Protein AF-K3XRH5-F1 (afdb_monomer_lite)

Structure (mmCIF, N/CA/C/O backbone):
data_AF-K3XRH5-F1
#
_entry.id   AF-K3XRH5-F1
#
loop_
_atom_site.group_PDB
_atom_site.id
_atom_site.type_symbol
_atom_site.label_atom_id
_atom_site.label_alt_id
_atom_site.label_comp_id
_atom_site.label_asym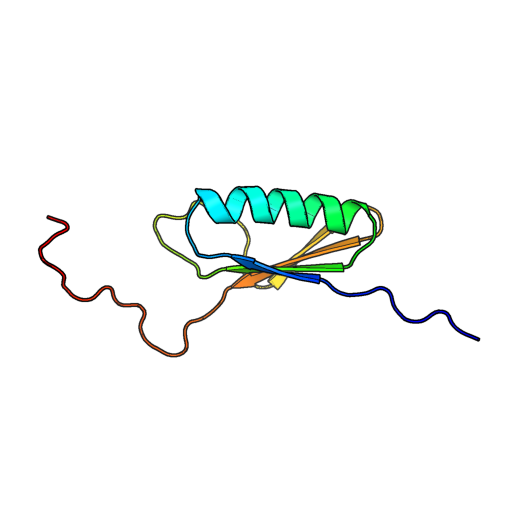_id
_atom_site.label_entity_id
_atom_site.label_seq_id
_atom_site.pdbx_PDB_ins_code
_atom_site.Cartn_x
_atom_site.Cartn_y
_atom_site.Cartn_z
_atom_site.occupancy
_atom_site.B_iso_or_equiv
_atom_site.auth_seq_id
_atom_site.auth_comp_id
_atom_site.auth_asym_id
_atom_site.auth_atom_id
_atom_site.pdbx_PDB_model_num
ATOM 1 N N . MET A 1 1 ? -21.590 -0.960 24.309 1.00 59.72 1 MET A N 1
ATOM 2 C CA . MET A 1 1 ? -21.457 -1.254 22.866 1.00 59.72 1 MET A CA 1
ATOM 3 C C . MET A 1 1 ? -19.988 -1.100 22.514 1.00 59.72 1 MET A C 1
ATOM 5 O O . MET A 1 1 ? -19.446 -0.038 22.790 1.00 59.72 1 MET A O 1
ATOM 9 N N . SER A 1 2 ? -19.316 -2.150 22.035 1.00 78.19 2 SER A N 1
ATOM 10 C CA . SER A 1 2 ? -17.918 -2.046 21.591 1.00 78.19 2 SER A CA 1
ATOM 11 C C . SER A 1 2 ? -17.842 -1.161 20.348 1.00 78.19 2 SER A C 1
ATOM 13 O O . SER A 1 2 ? -18.692 -1.281 19.465 1.00 78.19 2 SER A O 1
ATOM 15 N N . SER A 1 3 ? -16.848 -0.277 20.269 1.00 80.12 3 SER A N 1
ATOM 16 C CA . SER A 1 3 ? -16.577 0.463 19.034 1.00 80.12 3 SER A CA 1
ATOM 17 C C . SER A 1 3 ? -16.244 -0.519 17.902 1.00 80.12 3 SER A C 1
ATOM 19 O O . SER A 1 3 ? -15.591 -1.533 18.171 1.00 80.12 3 SER A O 1
ATOM 21 N N . PRO A 1 4 ? -16.664 -0.252 16.652 1.00 83.38 4 PRO A N 1
ATOM 22 C CA . PRO A 1 4 ? -16.250 -1.069 15.519 1.00 83.38 4 PRO A CA 1
ATOM 23 C C . PRO A 1 4 ? -14.718 -1.060 15.390 1.00 83.38 4 PRO A C 1
ATOM 25 O O . PRO A 1 4 ? -14.079 -0.072 15.773 1.00 83.38 4 PRO A O 1
ATOM 28 N N . PRO A 1 5 ? -14.116 -2.150 14.882 1.00 83.12 5 PRO A N 1
ATOM 29 C CA . PRO A 1 5 ? -12.679 -2.195 14.659 1.00 83.12 5 PRO A CA 1
ATOM 30 C C . PRO A 1 5 ? -12.257 -1.079 13.688 1.00 83.12 5 PRO A C 1
ATOM 32 O O . PRO A 1 5 ? -13.029 -0.720 12.792 1.00 83.12 5 PRO A O 1
ATOM 35 N N . PRO A 1 6 ? -11.052 -0.510 13.858 1.00 84.44 6 PRO A N 1
ATOM 36 C CA . PRO A 1 6 ? -10.553 0.523 12.963 1.00 84.44 6 PRO A CA 1
ATOM 37 C C . PRO A 1 6 ? -10.447 -0.010 11.523 1.00 84.44 6 PRO A C 1
ATOM 39 O O . PRO A 1 6 ? -10.146 -1.190 11.326 1.00 84.44 6 PRO A O 1
ATOM 42 N N . PRO A 1 7 ? -10.681 0.838 10.507 1.00 91.88 7 PRO A N 1
ATOM 43 C CA . PRO A 1 7 ? -10.610 0.416 9.115 1.00 91.88 7 PRO A CA 1
ATOM 44 C C . PRO A 1 7 ? -9.178 0.025 8.734 1.00 91.88 7 PRO A C 1
ATOM 46 O O . PRO A 1 7 ? -8.221 0.714 9.089 1.00 91.88 7 PRO A O 1
ATOM 49 N N . HIS A 1 8 ? -9.045 -1.064 7.980 1.00 94.88 8 HIS A N 1
ATOM 50 C CA . HIS A 1 8 ? -7.777 -1.521 7.418 1.00 94.88 8 HIS A CA 1
ATOM 51 C C . HIS A 1 8 ? -7.601 -0.982 5.997 1.00 94.88 8 HIS A C 1
ATOM 53 O O . HIS A 1 8 ? -8.530 -1.052 5.191 1.00 94.88 8 HIS A O 1
ATOM 59 N N . VAL A 1 9 ? -6.420 -0.444 5.687 1.00 96.94 9 VAL A N 1
ATOM 60 C CA . VAL A 1 9 ? -6.134 0.145 4.372 1.00 96.94 9 VAL A CA 1
ATOM 61 C C . VAL A 1 9 ? -5.231 -0.776 3.562 1.00 96.94 9 VAL A C 1
ATOM 63 O O . VAL A 1 9 ? -4.135 -1.107 4.000 1.00 96.94 9 VAL A O 1
ATOM 66 N N . LEU A 1 10 ? -5.658 -1.122 2.349 1.00 97.00 10 LEU A N 1
ATOM 67 C CA . LEU A 1 10 ? -4.824 -1.791 1.354 1.00 97.00 10 LEU A CA 1
ATOM 68 C C . LEU A 1 10 ? -4.329 -0.765 0.326 1.00 97.00 10 LEU A C 1
ATOM 70 O O . LEU A 1 10 ? -5.131 -0.103 -0.333 1.00 97.00 10 LEU A O 1
ATOM 74 N N . LEU A 1 11 ? -3.012 -0.637 0.187 1.00 96.81 11 LEU A N 1
ATOM 75 C CA . LEU A 1 11 ? -2.356 0.194 -0.818 1.00 96.81 11 LEU A CA 1
ATOM 76 C C . LEU A 1 11 ? -1.737 -0.706 -1.881 1.00 96.81 11 LEU A C 1
ATOM 78 O O . LEU A 1 11 ? -0.807 -1.442 -1.582 1.00 96.81 11 LEU A O 1
ATOM 82 N N . VAL A 1 12 ? -2.214 -0.616 -3.120 1.00 94.94 12 VAL A N 1
ATOM 83 C CA . VAL A 1 12 ? -1.672 -1.387 -4.246 1.00 94.94 12 VAL A CA 1
ATOM 84 C C . VAL A 1 12 ? -0.906 -0.455 -5.176 1.00 94.94 12 VAL A C 1
ATOM 86 O O . VAL A 1 12 ? -1.466 0.517 -5.682 1.00 94.94 12 VAL A O 1
ATOM 89 N N . SER A 1 13 ? 0.375 -0.742 -5.402 1.00 92.81 13 SER A N 1
ATOM 90 C CA . SER A 1 13 ? 1.244 0.042 -6.277 1.00 92.81 13 SER A CA 1
ATOM 91 C C . SER A 1 13 ? 1.627 -0.730 -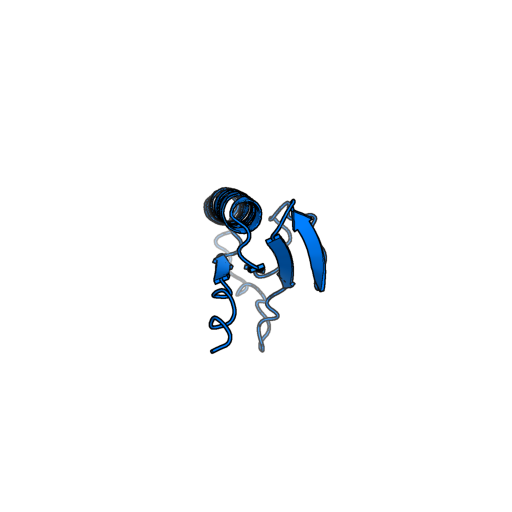7.533 1.00 92.81 13 SER A C 1
ATOM 93 O O . SER A 1 13 ? 1.988 -1.905 -7.492 1.00 92.81 13 SER A O 1
ATOM 95 N N . THR A 1 14 ? 1.661 -0.020 -8.660 1.00 88.69 14 THR A N 1
ATOM 96 C CA . THR A 1 14 ? 2.428 -0.459 -9.830 1.00 88.69 14 THR A CA 1
ATOM 97 C C . THR A 1 14 ? 3.925 -0.471 -9.491 1.00 88.69 14 THR A C 1
ATOM 99 O O . THR A 1 14 ? 4.366 0.435 -8.771 1.00 88.69 14 THR A O 1
ATOM 102 N N . PRO A 1 15 ? 4.733 -1.403 -10.032 1.00 86.81 15 PRO A N 1
ATOM 103 C CA . PRO A 1 15 ? 6.148 -1.582 -9.677 1.00 86.81 15 PRO A CA 1
ATOM 104 C C . PRO A 1 15 ? 7.084 -0.550 -10.336 1.00 86.81 15 PRO A C 1
ATOM 106 O O . PRO A 1 15 ? 8.159 -0.866 -10.842 1.00 86.81 15 PRO A O 1
ATOM 109 N N . LEU A 1 16 ? 6.672 0.715 -10.336 1.00 86.88 16 LEU A N 1
ATOM 110 C CA . LEU A 1 16 ? 7.404 1.854 -10.874 1.00 86.88 16 LEU A CA 1
ATOM 111 C C . LEU A 1 16 ? 7.783 2.769 -9.708 1.00 86.88 16 LEU A C 1
ATOM 113 O O . LEU A 1 16 ? 6.924 3.125 -8.902 1.00 86.88 16 LEU A O 1
ATOM 117 N N . GLN A 1 17 ? 9.052 3.187 -9.621 1.00 84.31 17 GLN A N 1
ATOM 118 C CA . GLN A 1 17 ? 9.558 3.981 -8.483 1.00 84.31 17 GLN A CA 1
ATOM 119 C C . GLN A 1 17 ? 8.739 5.259 -8.230 1.00 84.31 17 GLN A C 1
ATOM 121 O O . GLN A 1 17 ? 8.499 5.617 -7.077 1.00 84.31 17 GLN A O 1
ATOM 126 N N . GLY A 1 18 ? 8.264 5.908 -9.300 1.00 89.06 18 GLY A N 1
ATOM 127 C CA . GLY A 1 18 ? 7.411 7.098 -9.218 1.00 89.06 18 GLY A CA 1
ATOM 128 C C . GLY A 1 18 ? 6.047 6.861 -8.558 1.00 89.06 18 GLY A C 1
ATOM 129 O O . GLY A 1 18 ? 5.450 7.813 -8.073 1.00 89.06 18 GLY A O 1
ATOM 130 N N . HIS A 1 19 ? 5.580 5.612 -8.487 1.00 89.94 19 HIS A N 1
ATOM 131 C CA . HIS A 1 19 ? 4.337 5.227 -7.811 1.00 89.94 19 HIS A CA 1
ATOM 132 C C . HIS A 1 19 ? 4.603 4.632 -6.426 1.00 89.94 19 HIS A C 1
ATOM 134 O O . HIS A 1 19 ? 3.956 5.024 -5.455 1.00 89.94 19 HIS A O 1
ATOM 140 N N . VAL A 1 20 ? 5.612 3.762 -6.314 1.00 91.75 20 VAL A N 1
ATOM 141 C CA . VAL A 1 20 ? 5.964 3.090 -5.055 1.00 91.75 20 VAL A CA 1
ATOM 142 C C . VAL A 1 20 ? 6.323 4.100 -3.968 1.00 91.75 20 VAL A C 1
ATOM 144 O O . VAL A 1 20 ? 5.800 4.006 -2.862 1.00 91.75 20 VAL A O 1
ATOM 147 N N . ASN A 1 21 ? 7.148 5.108 -4.266 1.00 92.69 21 ASN A N 1
ATOM 148 C CA . ASN A 1 21 ? 7.609 6.048 -3.240 1.00 92.69 21 ASN A CA 1
ATOM 149 C C . ASN A 1 21 ? 6.473 6.912 -2.656 1.00 92.69 21 ASN A C 1
ATOM 151 O O . ASN A 1 21 ? 6.344 6.958 -1.429 1.00 92.69 21 ASN A O 1
ATOM 155 N N . PRO A 1 22 ? 5.613 7.570 -3.463 1.00 95.06 22 PRO A N 1
ATOM 156 C CA . PRO A 1 22 ? 4.471 8.301 -2.918 1.00 95.06 22 PRO A CA 1
ATOM 157 C C . PRO A 1 22 ? 3.498 7.419 -2.127 1.00 95.06 22 PRO A C 1
ATOM 159 O O . PRO A 1 22 ? 3.035 7.839 -1.066 1.00 95.06 22 PRO A O 1
ATOM 162 N N . LEU A 1 23 ? 3.217 6.196 -2.598 1.00 95.88 23 LEU A N 1
ATOM 163 C CA . LEU A 1 23 ? 2.339 5.259 -1.888 1.00 95.88 23 LEU A CA 1
ATOM 164 C C . LEU A 1 23 ? 2.967 4.754 -0.580 1.00 95.88 23 LEU A C 1
ATOM 166 O O . LEU A 1 23 ? 2.256 4.629 0.414 1.00 95.88 23 LEU A O 1
ATOM 170 N N . LEU A 1 24 ? 4.286 4.548 -0.528 1.00 94.06 24 LEU A N 1
ATOM 171 C CA . LEU A 1 24 ? 4.993 4.237 0.717 1.00 94.06 24 LEU A CA 1
ATOM 172 C C . LEU A 1 24 ? 4.841 5.373 1.727 1.00 94.06 24 LEU A C 1
ATOM 174 O O . LEU A 1 24 ? 4.424 5.141 2.860 1.00 94.06 24 LEU A O 1
ATOM 178 N N . VAL A 1 25 ? 5.121 6.615 1.318 1.00 95.81 25 VAL A N 1
ATOM 179 C CA . VAL A 1 25 ? 4.963 7.794 2.187 1.00 95.81 25 VAL A CA 1
ATOM 180 C C . VAL A 1 25 ? 3.520 7.922 2.683 1.00 95.81 25 VAL A C 1
ATOM 182 O O . VAL A 1 25 ? 3.298 8.243 3.853 1.00 95.81 25 VAL A O 1
ATOM 185 N N . LEU A 1 26 ? 2.535 7.652 1.823 1.00 96.88 26 LEU A N 1
ATOM 186 C CA . LEU A 1 26 ? 1.130 7.605 2.216 1.00 96.88 26 LEU A CA 1
ATOM 187 C C . LEU A 1 26 ? 0.876 6.517 3.271 1.00 96.88 26 LEU A C 1
ATOM 189 O O . LEU A 1 26 ? 0.274 6.819 4.301 1.00 96.88 26 LEU A O 1
ATOM 193 N N . GLY A 1 27 ? 1.375 5.297 3.060 1.00 96.06 27 GLY A N 1
ATOM 194 C CA . GLY A 1 27 ? 1.246 4.185 4.006 1.00 96.06 27 GLY A CA 1
ATOM 195 C C . GLY A 1 27 ? 1.822 4.516 5.379 1.00 96.06 27 GLY A C 1
ATOM 196 O O . GLY A 1 27 ? 1.135 4.363 6.387 1.00 96.06 27 GLY A O 1
ATOM 197 N N . TRP A 1 28 ? 3.022 5.099 5.422 1.00 95.50 28 TRP A N 1
ATOM 198 C CA . TRP A 1 28 ? 3.638 5.582 6.661 1.00 95.50 28 TRP A CA 1
ATOM 199 C C . TRP A 1 28 ? 2.772 6.616 7.386 1.00 95.50 28 TRP A C 1
ATOM 201 O O . TRP A 1 28 ? 2.586 6.530 8.599 1.00 95.50 28 TRP A O 1
ATOM 211 N N . ARG A 1 29 ? 2.206 7.590 6.661 1.00 96.31 29 ARG A N 1
ATOM 212 C CA . ARG A 1 29 ? 1.339 8.624 7.254 1.00 96.31 29 ARG A CA 1
ATOM 213 C C . ARG A 1 29 ? 0.031 8.054 7.799 1.00 96.31 29 ARG A C 1
ATOM 215 O O . ARG A 1 29 ? -0.451 8.531 8.825 1.00 96.31 29 ARG A O 1
ATOM 222 N N . LEU A 1 30 ? -0.551 7.068 7.120 1.00 95.81 30 LEU A N 1
ATOM 223 C CA . LEU A 1 30 ? -1.764 6.385 7.572 1.00 95.81 30 LEU A CA 1
ATOM 224 C C . LEU A 1 30 ? -1.482 5.536 8.816 1.00 95.81 30 LEU A C 1
ATOM 226 O O . LEU A 1 30 ? -2.195 5.659 9.811 1.00 95.81 30 LEU A O 1
ATOM 230 N N . ALA A 1 31 ? -0.388 4.776 8.811 1.00 95.31 31 ALA A N 1
ATOM 231 C CA . ALA A 1 31 ? 0.025 3.988 9.964 1.00 95.31 31 ALA A CA 1
ATOM 232 C C . ALA A 1 31 ? 0.353 4.858 11.184 1.00 95.31 31 ALA A C 1
ATOM 234 O O . ALA A 1 31 ? -0.069 4.559 12.299 1.00 95.31 31 ALA A O 1
ATOM 235 N N . PHE A 1 32 ? 0.988 6.014 10.979 1.00 95.00 32 PHE A N 1
ATOM 236 C CA . PHE A 1 32 ? 1.227 6.983 12.051 1.00 95.00 32 PHE A CA 1
ATOM 237 C C . PHE A 1 32 ? -0.068 7.527 12.679 1.00 95.00 32 PHE A C 1
ATOM 239 O O . PHE A 1 32 ? -0.078 7.894 13.855 1.00 95.00 32 PHE A O 1
ATOM 246 N N . ARG A 1 33 ? -1.174 7.556 11.923 1.00 93.69 33 ARG A N 1
ATOM 247 C CA . ARG A 1 33 ? -2.514 7.916 12.417 1.00 93.69 33 ARG A CA 1
ATOM 248 C C . ARG A 1 33 ? -3.224 6.776 13.158 1.00 93.69 33 ARG A C 1
ATOM 250 O O . ARG A 1 33 ? -4.359 6.965 13.578 1.00 93.69 33 ARG A O 1
ATOM 257 N N . GLY A 1 34 ? -2.569 5.630 13.345 1.00 93.44 34 GLY A N 1
ATOM 258 C CA . GLY A 1 34 ? -3.129 4.470 14.038 1.00 93.44 34 GLY A CA 1
ATOM 259 C C . GLY A 1 34 ? -3.930 3.533 13.139 1.00 93.44 34 GLY A C 1
ATOM 260 O O . GLY A 1 34 ? -4.635 2.666 13.644 1.00 93.44 34 GLY A O 1
ATOM 261 N N . LEU A 1 35 ? -3.848 3.703 11.816 1.00 94.31 35 LEU A N 1
ATOM 262 C CA . LEU A 1 35 ? -4.507 2.798 10.883 1.00 94.31 35 LEU A CA 1
ATOM 263 C C . LEU A 1 35 ? -3.595 1.605 10.592 1.00 94.31 35 LEU A C 1
ATOM 265 O O . LEU A 1 35 ? -2.412 1.798 10.321 1.00 94.31 35 LEU A O 1
ATOM 269 N N . PRO A 1 36 ? -4.105 0.372 10.618 1.00 95.19 36 PRO A N 1
ATOM 270 C CA . PRO A 1 36 ? -3.373 -0.746 10.061 1.00 95.19 36 PRO A CA 1
ATOM 271 C C . PRO A 1 36 ? -3.391 -0.622 8.526 1.00 95.19 36 PRO A C 1
ATOM 273 O O . PRO A 1 36 ? -4.430 -0.343 7.916 1.00 95.19 36 PRO A O 1
ATOM 276 N N . VAL A 1 37 ? -2.223 -0.776 7.908 1.00 97.25 37 VAL A N 1
ATOM 277 C CA . VAL A 1 37 ? -2.007 -0.613 6.469 1.00 97.25 37 VAL A CA 1
ATOM 278 C C . VAL A 1 37 ? -1.270 -1.831 5.933 1.00 97.25 37 VAL A C 1
ATOM 280 O O . VAL A 1 37 ? -0.268 -2.245 6.506 1.00 97.25 37 VAL A O 1
ATOM 283 N N . THR A 1 38 ? -1.713 -2.349 4.796 1.00 97.19 38 THR A N 1
ATOM 284 C CA . THR A 1 38 ? -0.965 -3.320 3.996 1.00 97.19 38 THR A CA 1
ATOM 285 C C . THR A 1 38 ? -0.581 -2.674 2.672 1.00 97.19 38 THR A C 1
ATOM 287 O O . THR A 1 38 ? -1.430 -2.133 1.965 1.00 97.19 38 THR A O 1
ATOM 290 N N . PHE A 1 39 ? 0.709 -2.671 2.361 1.00 96.56 39 PHE A N 1
ATOM 291 C CA . PHE A 1 39 ? 1.270 -2.169 1.118 1.00 96.56 39 PHE A CA 1
ATOM 292 C C . PHE A 1 39 ? 1.641 -3.340 0.218 1.00 96.56 39 PHE A C 1
ATOM 294 O O . PHE A 1 39 ? 2.415 -4.210 0.604 1.00 96.56 39 PHE A O 1
ATOM 301 N N . SER A 1 40 ? 1.140 -3.297 -1.006 1.00 94.06 40 SER A N 1
ATOM 302 C CA . SER A 1 40 ? 1.165 -4.378 -1.971 1.00 94.06 40 SER A CA 1
ATOM 303 C C . SER A 1 40 ? 1.797 -3.904 -3.271 1.00 94.06 40 SER A C 1
ATOM 305 O O . SER A 1 40 ? 1.378 -2.897 -3.848 1.00 94.06 40 SER A O 1
ATOM 307 N N . THR A 1 41 ? 2.826 -4.598 -3.748 1.00 91.31 41 THR A N 1
ATOM 308 C CA . THR A 1 41 ? 3.444 -4.312 -5.052 1.00 91.31 41 THR A CA 1
ATOM 309 C C . THR A 1 41 ? 4.002 -5.581 -5.669 1.00 91.31 41 THR A C 1
ATOM 311 O O .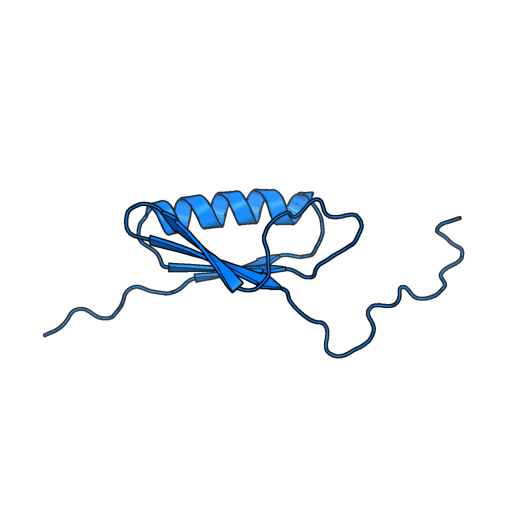 THR A 1 41 ? 4.354 -6.525 -4.969 1.00 91.31 41 THR A O 1
ATOM 314 N N . VAL A 1 42 ? 4.145 -5.591 -6.991 1.00 87.62 42 VAL A N 1
ATOM 315 C CA . VAL A 1 42 ? 4.883 -6.650 -7.686 1.00 87.62 42 VAL A CA 1
ATOM 316 C C . VAL A 1 42 ? 6.394 -6.416 -7.504 1.00 87.62 42 VAL A C 1
ATOM 318 O O . VAL A 1 42 ? 6.855 -5.286 -7.704 1.00 87.62 42 VAL A O 1
ATOM 321 N N . PRO A 1 43 ? 7.193 -7.434 -7.146 1.00 81.31 43 PRO A N 1
ATOM 322 C CA . PRO A 1 43 ? 8.650 -7.335 -7.169 1.00 81.31 43 PRO A CA 1
ATOM 323 C C . PRO A 1 43 ? 9.147 -7.175 -8.609 1.00 81.31 43 PRO A C 1
ATOM 325 O O . PRO A 1 43 ? 8.778 -7.943 -9.492 1.00 81.31 43 PRO A O 1
ATOM 328 N N . HIS A 1 44 ? 10.007 -6.192 -8.863 1.00 78.56 44 HIS A N 1
ATOM 329 C CA . HIS A 1 44 ? 10.583 -5.969 -10.189 1.00 78.56 44 HIS A CA 1
ATOM 330 C C . HIS A 1 44 ? 12.077 -5.673 -10.062 1.00 78.56 44 HIS A C 1
ATOM 332 O O . HIS A 1 44 ? 12.473 -4.891 -9.202 1.00 78.56 44 HIS A O 1
ATOM 338 N N . ALA A 1 45 ? 12.914 -6.262 -10.922 1.00 72.44 45 ALA A N 1
ATOM 339 C CA . ALA A 1 45 ? 14.377 -6.180 -10.802 1.00 72.44 45 ALA A CA 1
ATOM 340 C C . ALA A 1 45 ? 14.921 -4.736 -10.822 1.00 72.44 45 ALA A C 1
ATOM 342 O O . ALA A 1 45 ? 15.931 -4.432 -10.193 1.00 72.44 45 ALA A O 1
ATOM 343 N N . SER A 1 46 ? 14.237 -3.825 -11.518 1.00 71.62 46 SER A N 1
ATOM 344 C CA . SER A 1 46 ? 14.606 -2.401 -11.593 1.00 71.62 46 SER A CA 1
ATOM 345 C C . SER A 1 46 ? 14.078 -1.558 -10.419 1.00 71.62 46 SER A C 1
ATOM 347 O O . SER A 1 46 ? 14.398 -0.371 -10.302 1.00 71.62 46 SER A O 1
ATOM 349 N N . LEU A 1 47 ? 13.238 -2.135 -9.558 1.00 77.06 47 LEU A N 1
ATOM 350 C CA . LEU A 1 47 ? 12.651 -1.450 -8.415 1.00 77.06 47 LEU A CA 1
ATOM 351 C C . LEU A 1 47 ? 13.559 -1.629 -7.193 1.00 77.06 47 LEU A C 1
ATOM 353 O O . LEU A 1 47 ? 13.770 -2.736 -6.708 1.00 77.06 47 LEU A O 1
ATOM 357 N N . LYS A 1 48 ? 14.064 -0.518 -6.649 1.00 75.56 48 LYS A N 1
ATOM 358 C CA . LYS A 1 48 ? 14.771 -0.514 -5.362 1.00 75.56 48 LYS A CA 1
ATOM 359 C C . LYS A 1 48 ? 13.747 -0.572 -4.228 1.00 75.56 48 LYS A C 1
ATOM 361 O O . LYS A 1 48 ? 13.427 0.449 -3.6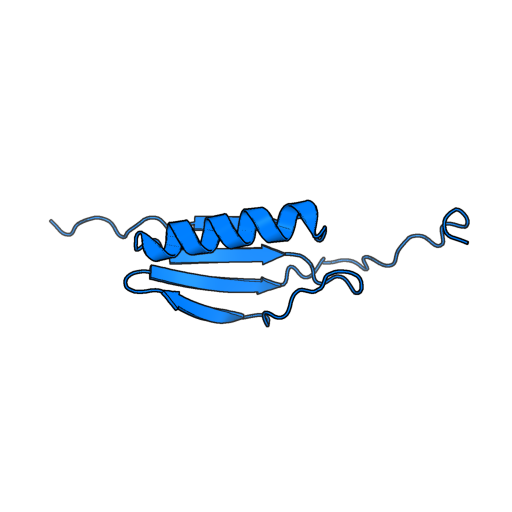30 1.00 75.56 48 LYS A O 1
ATOM 366 N N . PHE A 1 49 ? 13.203 -1.757 -3.980 1.00 79.56 49 PHE A N 1
ATOM 367 C CA . PHE A 1 49 ? 12.245 -2.016 -2.908 1.00 79.56 49 PHE A CA 1
ATOM 368 C C . PHE A 1 49 ? 12.844 -3.043 -1.951 1.00 79.56 49 PHE A C 1
ATOM 370 O O . PHE A 1 49 ? 13.050 -4.193 -2.321 1.00 79.56 49 PHE A O 1
ATOM 377 N N . SER A 1 50 ? 13.202 -2.600 -0.746 1.00 80.00 50 SER A N 1
ATOM 378 C CA . SER A 1 50 ? 13.954 -3.408 0.223 1.00 80.00 50 SER A CA 1
ATOM 379 C C . SER A 1 50 ? 13.081 -4.225 1.172 1.00 80.00 50 SER A C 1
ATOM 381 O O . SER A 1 50 ? 13.626 -5.009 1.944 1.00 80.00 50 SER A O 1
ATOM 383 N N . TYR A 1 51 ? 11.762 -4.026 1.145 1.00 85.38 51 TYR A N 1
ATOM 384 C CA . TYR A 1 51 ? 10.849 -4.687 2.070 1.00 85.38 51 TYR A CA 1
ATOM 385 C C . TYR A 1 51 ? 10.543 -6.108 1.615 1.00 85.38 51 TYR A C 1
ATOM 387 O O . TYR A 1 51 ? 10.279 -6.347 0.431 1.00 85.38 51 TYR A O 1
ATOM 395 N N . ARG A 1 52 ? 10.586 -7.047 2.558 1.00 86.44 52 ARG A N 1
ATOM 396 C CA . ARG A 1 52 ? 10.297 -8.460 2.302 1.00 86.44 52 ARG A CA 1
ATOM 397 C C . ARG A 1 52 ? 8.798 -8.717 2.314 1.00 86.44 52 ARG A C 1
ATOM 399 O O . ARG A 1 52 ? 8.034 -7.987 2.939 1.00 86.44 52 ARG A O 1
ATOM 406 N N . ASP A 1 53 ? 8.402 -9.785 1.639 1.00 88.06 53 ASP A N 1
ATOM 407 C CA . ASP A 1 53 ? 7.042 -10.290 1.740 1.00 88.06 53 ASP A CA 1
ATOM 408 C C . ASP A 1 53 ? 6.728 -10.702 3.188 1.00 88.06 53 ASP A C 1
ATOM 410 O O . ASP A 1 53 ? 7.543 -11.350 3.853 1.00 88.06 53 ASP A O 1
ATOM 414 N N . GLY A 1 54 ? 5.579 -10.258 3.695 1.00 88.38 54 GLY A N 1
ATOM 415 C CA . GLY A 1 54 ? 5.157 -10.428 5.084 1.00 88.38 54 GLY A CA 1
ATOM 416 C C . GLY A 1 54 ? 5.909 -9.565 6.105 1.00 88.38 54 GLY A C 1
ATOM 417 O O . GLY A 1 54 ? 5.675 -9.711 7.306 1.00 88.38 54 GLY A O 1
ATOM 418 N N . GLU A 1 55 ? 6.812 -8.672 5.683 1.00 92.38 55 GLU A N 1
ATOM 419 C CA . GLU A 1 55 ? 7.483 -7.759 6.609 1.00 92.38 55 GLU A CA 1
ATOM 420 C C . GLU A 1 55 ? 6.468 -6.781 7.206 1.00 92.38 55 GLU A C 1
ATOM 422 O O . GLU A 1 55 ? 5.674 -6.181 6.488 1.00 92.38 55 GLU A O 1
ATOM 427 N N . ALA A 1 56 ? 6.500 -6.593 8.523 1.00 93.50 56 ALA A N 1
ATOM 428 C CA . ALA A 1 56 ? 5.613 -5.667 9.210 1.00 93.50 56 ALA 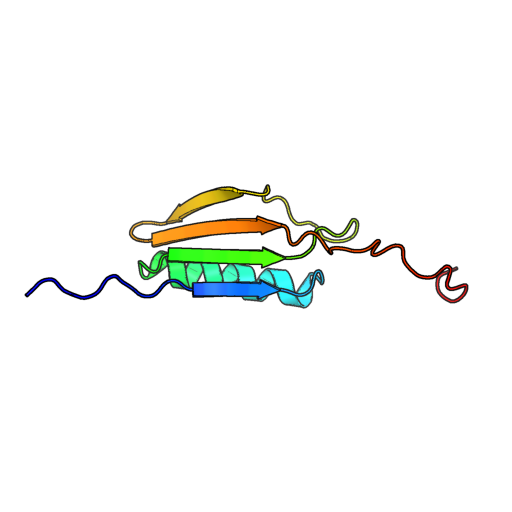A CA 1
ATOM 429 C C . ALA A 1 56 ? 6.410 -4.691 10.068 1.00 93.50 56 ALA A C 1
ATOM 431 O O . ALA A 1 56 ? 7.293 -5.078 10.837 1.00 93.50 56 ALA A O 1
ATOM 432 N N . VAL A 1 57 ? 6.054 -3.414 9.971 1.00 93.88 57 VAL A N 1
ATOM 433 C CA . VAL A 1 57 ? 6.641 -2.341 10.762 1.00 93.88 57 VAL A CA 1
ATOM 434 C C . VAL A 1 57 ? 5.570 -1.732 11.652 1.00 93.88 57 VAL A C 1
ATOM 436 O O . VAL A 1 57 ? 4.564 -1.200 11.182 1.00 93.88 57 VAL A O 1
ATOM 439 N N . ASN A 1 58 ? 5.797 -1.792 12.962 1.00 93.00 58 ASN A N 1
ATOM 440 C CA . ASN A 1 58 ? 4.939 -1.134 13.941 1.00 93.00 58 ASN A CA 1
ATOM 441 C C . ASN A 1 58 ? 5.273 0.360 14.003 1.00 93.00 58 ASN A C 1
ATOM 443 O O . ASN A 1 58 ? 6.427 0.745 14.193 1.00 93.00 58 ASN A O 1
ATOM 447 N N . ILE A 1 59 ? 4.257 1.210 13.855 1.00 90.19 59 ILE A N 1
ATOM 448 C CA . ILE A 1 59 ? 4.406 2.664 13.756 1.00 90.19 59 ILE A CA 1
ATOM 449 C C . ILE A 1 59 ? 3.504 3.311 14.796 1.00 90.19 59 ILE A C 1
ATOM 451 O O . ILE A 1 59 ? 2.340 3.615 14.539 1.00 90.19 59 ILE A O 1
ATOM 455 N N . ARG A 1 60 ? 4.066 3.566 15.981 1.00 85.19 60 ARG A N 1
ATOM 456 C CA . ARG A 1 60 ? 3.358 4.129 17.144 1.00 85.19 60 ARG A CA 1
ATOM 457 C C . ARG A 1 60 ? 2.117 3.310 17.519 1.00 85.19 60 ARG A C 1
ATOM 459 O O . ARG A 1 60 ? 2.238 2.360 18.278 1.00 85.19 60 ARG A O 1
ATOM 466 N N . HIS A 1 61 ? 0.954 3.704 17.002 1.00 85.75 61 HIS A N 1
ATOM 467 C CA . HIS A 1 61 ? -0.350 3.093 17.264 1.00 85.75 61 HIS A CA 1
ATOM 468 C C . HIS A 1 61 ? -0.896 2.298 16.068 1.00 85.75 61 HIS A C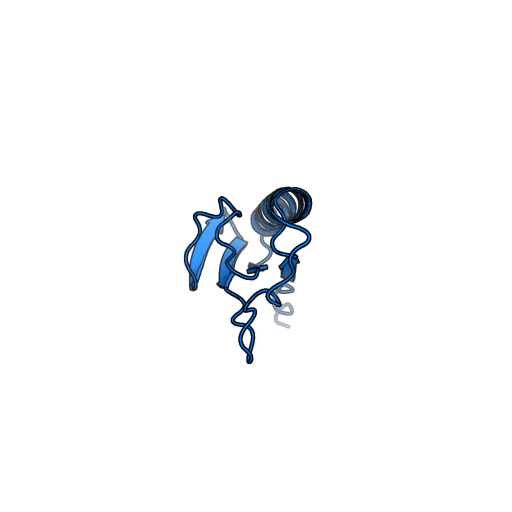 1
ATOM 470 O O . HIS A 1 61 ? -1.977 1.730 16.172 1.00 85.75 61 HIS A O 1
ATOM 476 N N . GLY A 1 62 ? -0.207 2.308 14.925 1.00 89.94 62 GLY A N 1
ATOM 477 C CA . GLY A 1 62 ? -0.596 1.582 13.720 1.00 89.94 62 GLY A CA 1
ATOM 478 C C . GLY A 1 62 ? 0.489 0.618 13.258 1.00 89.94 62 GLY A C 1
ATOM 479 O O . GLY A 1 62 ? 1.521 0.439 13.909 1.00 89.94 62 GLY A O 1
ATOM 480 N N . MET A 1 63 ? 0.249 0.003 12.108 1.00 94.06 63 MET A N 1
ATOM 481 C CA . MET A 1 63 ? 1.106 -1.029 11.534 1.00 94.06 63 MET A CA 1
ATOM 482 C C . MET A 1 63 ? 1.152 -0.857 10.021 1.00 94.06 63 MET A C 1
ATOM 484 O O . MET A 1 63 ? 0.139 -0.506 9.418 1.00 94.06 63 MET A O 1
ATOM 488 N N . LEU A 1 64 ? 2.315 -1.096 9.426 1.00 95.88 64 LEU A N 1
ATOM 489 C CA . LEU A 1 64 ? 2.504 -1.147 7.984 1.00 95.88 64 LEU A CA 1
ATOM 490 C C . LEU A 1 64 ? 3.092 -2.507 7.609 1.00 95.88 64 LEU A C 1
ATOM 492 O O . LEU A 1 64 ? 4.251 -2.778 7.916 1.00 95.88 64 LEU A O 1
ATOM 496 N N . CYS A 1 65 ? 2.287 -3.344 6.969 1.00 95.50 65 CYS A N 1
ATOM 497 C CA . CYS A 1 65 ? 2.690 -4.634 6.424 1.00 95.50 65 CYS A CA 1
ATOM 498 C C . CYS A 1 65 ? 3.055 -4.496 4.947 1.00 95.50 65 CYS A C 1
ATOM 500 O O . CYS A 1 65 ? 2.458 -3.690 4.234 1.00 95.50 65 CYS A O 1
ATOM 502 N N . PHE A 1 66 ? 4.001 -5.300 4.486 1.00 94.69 66 PHE A N 1
ATOM 503 C CA . PHE A 1 66 ? 4.423 -5.380 3.098 1.00 94.69 66 PHE A CA 1
ATOM 504 C C . PHE A 1 66 ? 4.065 -6.749 2.544 1.00 94.69 66 PHE A C 1
ATOM 506 O O . PHE A 1 66 ? 4.427 -7.769 3.121 1.00 94.69 66 PHE A O 1
ATOM 513 N N . GLU A 1 67 ? 3.367 -6.761 1.418 1.00 93.19 67 GLU A N 1
ATOM 514 C CA . GLU A 1 67 ? 3.020 -7.973 0.690 1.00 93.19 67 GLU A CA 1
ATOM 515 C C . GLU A 1 67 ? 3.507 -7.864 -0.758 1.00 93.19 67 GLU A C 1
ATOM 517 O O . GLU A 1 67 ? 3.454 -6.804 -1.398 1.00 93.19 67 GLU A O 1
ATOM 522 N N . HIS A 1 68 ? 4.049 -8.962 -1.272 1.00 89.81 68 HIS A N 1
ATOM 523 C CA . HIS A 1 68 ? 4.493 -9.049 -2.655 1.00 89.81 68 HIS A CA 1
ATOM 524 C C . HIS A 1 68 ? 3.386 -9.674 -3.496 1.00 89.81 68 HIS A C 1
ATOM 526 O O . HIS A 1 68 ? 2.945 -10.797 -3.266 1.00 89.81 68 HIS A O 1
ATOM 532 N N . LEU A 1 69 ? 2.938 -8.947 -4.517 1.00 86.44 69 LEU A N 1
ATOM 533 C CA . LEU A 1 69 ? 1.984 -9.480 -5.477 1.00 86.44 69 LEU A CA 1
ATOM 534 C C . LEU A 1 69 ? 2.700 -10.451 -6.404 1.00 86.44 69 LEU A C 1
ATOM 536 O O . LEU A 1 69 ? 3.498 -10.060 -7.260 1.00 86.44 69 LEU A O 1
ATOM 540 N N . HIS A 1 70 ? 2.369 -11.724 -6.253 1.00 77.12 70 HIS A N 1
ATOM 541 C CA . HIS A 1 70 ? 2.754 -12.760 -7.191 1.00 77.12 70 HIS A CA 1
ATOM 542 C C . HIS A 1 70 ? 1.728 -12.795 -8.327 1.00 77.12 70 HIS A C 1
ATOM 544 O O . HIS A 1 70 ? 0.555 -13.100 -8.119 1.00 77.12 70 HIS A O 1
ATOM 550 N N . GLY A 1 71 ? 2.154 -12.446 -9.543 1.00 66.25 71 GLY A N 1
ATOM 551 C CA . GLY A 1 71 ? 1.324 -12.639 -10.729 1.00 66.25 71 GLY A CA 1
ATOM 552 C C . GLY A 1 71 ? 1.087 -14.133 -10.948 1.00 66.25 71 GLY A C 1
ATOM 553 O O . GLY A 1 71 ? 2.044 -14.895 -11.030 1.00 66.25 71 GLY A O 1
ATOM 554 N N . GLY A 1 72 ? -0.172 -14.562 -11.068 1.00 53.09 72 GLY A N 1
ATOM 555 C CA . GLY A 1 72 ? -0.546 -15.957 -11.356 1.00 53.09 72 GLY A CA 1
ATOM 556 C C . GLY A 1 72 ? -0.180 -16.452 -12.766 1.00 53.09 72 GLY A C 1
ATOM 557 O O . GLY A 1 72 ? -0.738 -17.439 -13.232 1.00 53.09 72 GLY A O 1
ATOM 558 N N . GLY A 1 73 ? 0.722 -15.763 -13.461 1.00 52.75 73 GLY A N 1
ATOM 559 C CA . GLY A 1 73 ? 1.217 -16.099 -14.788 1.00 52.75 73 GLY A CA 1
ATOM 560 C C . GLY A 1 73 ? 2.498 -15.321 -15.053 1.00 52.75 73 GLY A C 1
ATOM 561 O O . GLY A 1 73 ? 2.600 -14.159 -14.655 1.00 52.75 73 GLY A O 1
ATOM 562 N N . ASP A 1 74 ? 3.470 -15.982 -15.679 1.00 48.75 74 ASP A N 1
ATOM 563 C CA . ASP A 1 74 ? 4.782 -15.438 -16.021 1.00 48.75 74 ASP A CA 1
ATOM 564 C C . ASP A 1 74 ? 4.672 -14.010 -16.570 1.00 48.75 74 ASP A C 1
ATOM 566 O O . ASP A 1 74 ? 4.343 -13.791 -17.735 1.00 48.75 74 ASP A O 1
ATOM 570 N N . LEU A 1 75 ? 5.044 -13.020 -15.756 1.00 50.84 75 LEU A N 1
ATOM 571 C CA . LEU A 1 75 ? 5.378 -11.671 -16.220 1.00 50.84 75 LEU A CA 1
ATOM 572 C C . LEU A 1 75 ? 6.743 -11.685 -16.925 1.00 50.84 75 LEU A C 1
ATOM 574 O O . LEU A 1 75 ? 7.562 -10.785 -16.741 1.00 50.84 75 LEU A O 1
ATOM 578 N N . ARG A 1 76 ? 7.024 -12.730 -17.711 1.00 48.41 76 ARG A N 1
ATOM 579 C CA . ARG A 1 76 ? 8.144 -12.711 -18.637 1.00 48.41 76 ARG A CA 1
ATOM 580 C C . ARG A 1 76 ? 7.838 -11.557 -19.594 1.00 48.41 76 ARG A C 1
ATOM 582 O O . ARG A 1 76 ? 6.764 -11.563 -20.201 1.00 48.41 76 ARG A O 1
ATOM 589 N N . PRO A 1 77 ? 8.710 -10.539 -19.702 1.00 52.28 77 PRO A N 1
ATOM 590 C CA . PRO A 1 77 ? 8.531 -9.521 -20.721 1.00 52.28 77 PRO A CA 1
ATOM 591 C C . PRO A 1 77 ? 8.356 -10.252 -22.057 1.00 52.28 77 PRO A C 1
ATOM 593 O O . PRO A 1 77 ? 9.124 -11.189 -22.309 1.00 52.28 77 PRO A O 1
ATOM 596 N N . PRO A 1 78 ? 7.367 -9.903 -22.900 1.00 54.34 78 PRO A N 1
ATOM 597 C CA . PRO A 1 78 ? 7.395 -10.388 -24.270 1.00 54.34 78 PRO A CA 1
ATOM 598 C C . PRO A 1 78 ? 8.775 -10.029 -24.827 1.00 54.34 78 PRO A C 1
ATOM 600 O O . PRO A 1 78 ? 9.241 -8.915 -24.583 1.00 54.34 78 PRO A O 1
ATOM 603 N N . ASP A 1 79 ? 9.439 -10.980 -25.489 1.00 58.88 79 ASP A N 1
ATOM 604 C CA . ASP A 1 79 ? 10.707 -10.786 -26.200 1.00 58.88 79 ASP A CA 1
ATOM 605 C C . ASP A 1 79 ? 10.511 -9.661 -27.236 1.00 58.88 79 ASP A C 1
ATOM 607 O O . ASP A 1 79 ? 10.186 -9.895 -28.399 1.00 58.88 79 ASP A O 1
ATOM 611 N N . ASN A 1 80 ? 10.590 -8.409 -26.782 1.00 55.88 80 ASN A N 1
ATOM 612 C CA . ASN A 1 80 ? 10.268 -7.228 -27.559 1.00 55.88 80 ASN A CA 1
ATOM 613 C C . ASN A 1 80 ? 11.590 -6.582 -27.989 1.00 55.88 80 ASN A C 1
ATOM 615 O O . ASN A 1 80 ? 12.324 -6.073 -27.136 1.00 55.88 80 ASN A O 1
ATOM 619 N N . PRO A 1 81 ? 11.913 -6.581 -29.293 1.00 55.81 81 PRO A N 1
ATOM 620 C CA . PRO A 1 81 ? 13.187 -6.078 -29.801 1.00 55.81 81 PRO A CA 1
ATOM 621 C C . PRO A 1 81 ? 13.373 -4.558 -29.647 1.00 55.81 81 PRO A C 1
ATOM 623 O O . PRO A 1 81 ? 14.443 -4.055 -29.972 1.00 55.81 81 PRO A O 1
ATOM 626 N N . LEU A 1 82 ? 12.373 -3.822 -29.149 1.00 51.69 82 LEU A N 1
ATOM 627 C CA . LEU A 1 82 ? 12.421 -2.364 -28.969 1.00 51.69 82 LEU A CA 1
ATOM 628 C C . LEU A 1 82 ? 13.235 -1.884 -27.750 1.00 51.69 82 LEU A C 1
ATOM 630 O O . LEU A 1 82 ? 13.354 -0.680 -27.547 1.00 51.69 82 LEU A O 1
ATOM 634 N N . TYR A 1 83 ? 13.801 -2.796 -26.955 1.00 52.97 83 TYR A N 1
ATOM 635 C CA . TYR A 1 83 ? 14.655 -2.474 -25.801 1.00 52.97 83 TYR A CA 1
ATOM 636 C C . TYR A 1 83 ? 16.095 -2.995 -25.965 1.00 52.97 83 TYR A C 1
ATOM 638 O O . TYR A 1 83 ? 16.684 -3.499 -25.007 1.00 52.97 83 TYR A O 1
ATOM 646 N N . ARG A 1 84 ? 16.645 -2.916 -27.182 1.00 44.22 84 ARG A N 1
ATOM 647 C CA . ARG A 1 84 ? 18.073 -3.133 -27.468 1.00 44.22 84 ARG A CA 1
ATOM 648 C C . ARG A 1 84 ? 18.805 -1.818 -27.676 1.00 44.22 84 ARG A C 1
ATOM 650 O O . ARG A 1 84 ? 18.206 -0.919 -28.302 1.00 44.22 84 ARG A O 1
#

Secondary structure (DSSP, 8-state):
-PPPPPPPEEEEE-SSHHHHHHHHHHHHHHHHTT-EEEEEE---TT----PPTT-EEEETTEEEEEEE---SS--PPP--GGG-

Sequence (84 aa):
MSSPPPPHVLLVSTPLQGHVNPLLVLGWRLAFRGLPVTFSTVPHASLKFSYRDGEAVNIRHGMLCFEHLHGGGDLRPPDNPLYR

pLDDT: mean 83.31, std 15.21, range [44.22, 97.25]

Organism: Setaria italica (NCBI:txid4555)

Foldseek 3Di:
DDDPDADEEEAEFEQDQVTQVVSVVVLLVCQLVLHEYEYEYADDPPHPDPDDAQDKDRHPNYIYGYHHDDDPDDPPPPPDPPPD

Radius of gyration: 15.84 Å; chains: 1; bounding box: 40×25×53 Å